Protein AF-A0A845Z5A8-F1 (afdb_monomer_lite)

pLDDT: mean 78.79, std 20.71, range [34.09, 98.0]

Radius of gyration: 26.63 Å; chains: 1; bounding box: 48×74×52 Å

Sequence (151 aa):
MLTYEIGGKTLEYGITDTFNDLFIRTTARKQSNSVVVDNLILNGKAIAENSSFACSEARCGYWDSSQYLWLTDLEESFTLTGTTTMTWTGDAKNLRDRTAPHRSELAFQLKLGDVIMEEELAEVPEPISMSMFSVGVMGLAMSGLRRQQKG

Structure (mmCIF, N/CA/C/O backbone):
data_AF-A0A845Z5A8-F1
#
_entry.id   AF-A0A845Z5A8-F1
#
loop_
_atom_site.group_PDB
_atom_site.id
_atom_site.type_symbol
_atom_site.label_atom_id
_atom_site.label_alt_id
_atom_site.label_comp_id
_atom_site.label_asym_id
_atom_site.label_entity_id
_atom_site.label_seq_id
_atom_site.pdbx_PDB_ins_code
_atom_site.Cartn_x
_atom_site.Cartn_y
_atom_site.Cartn_z
_atom_site.occupancy
_atom_site.B_iso_or_equiv
_atom_site.auth_seq_id
_atom_site.auth_comp_id
_atom_site.auth_asym_id
_atom_site.auth_atom_id
_atom_site.pdbx_PDB_model_num
ATOM 1 N N . MET A 1 1 ? -3.498 6.377 19.347 1.00 82.38 1 MET A N 1
ATOM 2 C CA . MET A 1 1 ? -2.126 6.000 18.929 1.00 82.38 1 MET A CA 1
ATOM 3 C C . MET A 1 1 ? -2.249 5.117 17.705 1.00 82.38 1 MET A C 1
ATOM 5 O O . MET A 1 1 ? -3.064 4.208 17.735 1.00 82.38 1 MET A O 1
ATOM 9 N N . LEU A 1 2 ? -1.496 5.405 16.647 1.00 84.31 2 LEU A N 1
ATOM 10 C CA . LEU A 1 2 ? -1.412 4.578 15.449 1.00 84.31 2 LEU A CA 1
ATOM 11 C C . LEU A 1 2 ? -0.161 3.714 15.529 1.00 84.31 2 LEU A C 1
ATOM 13 O O . LEU A 1 2 ? 0.938 4.244 15.698 1.00 84.31 2 LEU A O 1
ATOM 17 N N . THR A 1 3 ? -0.329 2.414 15.339 1.00 89.75 3 THR A N 1
ATOM 18 C CA . THR A 1 3 ? 0.780 1.474 15.200 1.00 89.75 3 THR A CA 1
ATOM 19 C C . THR A 1 3 ? 0.738 0.898 13.796 1.00 89.75 3 THR A C 1
ATOM 21 O O . THR A 1 3 ? -0.299 0.420 13.342 1.00 89.75 3 THR A O 1
ATOM 24 N N . TYR A 1 4 ? 1.863 0.967 13.096 1.00 86.88 4 TYR A N 1
ATOM 25 C CA . TYR A 1 4 ? 1.994 0.495 11.729 1.00 86.88 4 TYR A CA 1
ATOM 26 C C . TYR A 1 4 ? 3.183 -0.450 11.611 1.00 86.88 4 TYR A C 1
ATOM 28 O O . TYR A 1 4 ? 4.310 -0.074 11.930 1.00 86.88 4 TYR A O 1
ATOM 36 N N . GLU A 1 5 ? 2.940 -1.668 11.136 1.00 91.00 5 GLU A N 1
ATOM 37 C CA . GLU A 1 5 ? 3.979 -2.673 10.941 1.00 91.00 5 GLU A CA 1
ATOM 38 C C . GLU A 1 5 ? 4.175 -2.973 9.454 1.00 91.00 5 GLU A C 1
ATOM 40 O O . GLU A 1 5 ? 3.229 -3.296 8.736 1.00 91.00 5 GLU A O 1
ATOM 45 N N . ILE A 1 6 ? 5.422 -2.893 8.984 1.00 86.56 6 ILE A N 1
ATOM 46 C CA . ILE A 1 6 ? 5.796 -3.314 7.634 1.00 86.56 6 ILE A CA 1
ATOM 47 C C . ILE A 1 6 ? 7.159 -4.003 7.638 1.00 86.56 6 ILE A C 1
ATOM 49 O O . ILE A 1 6 ? 8.143 -3.478 8.159 1.00 86.56 6 ILE A O 1
ATOM 53 N N . GLY A 1 7 ? 7.233 -5.200 7.047 1.00 84.62 7 GLY A N 1
ATOM 54 C CA . GLY A 1 7 ? 8.489 -5.950 6.929 1.00 84.62 7 GLY A CA 1
ATOM 55 C C . GLY A 1 7 ? 9.181 -6.205 8.275 1.00 84.62 7 GLY A C 1
ATOM 56 O O . GLY A 1 7 ? 10.406 -6.106 8.353 1.00 84.62 7 GLY A O 1
ATOM 57 N N . GLY A 1 8 ? 8.402 -6.459 9.334 1.00 87.56 8 GLY A N 1
ATOM 58 C CA . GLY A 1 8 ? 8.892 -6.678 10.700 1.00 87.56 8 GLY A CA 1
ATOM 59 C C . GLY A 1 8 ? 9.399 -5.419 11.412 1.00 87.56 8 GLY A C 1
ATOM 60 O O . GLY A 1 8 ? 10.072 -5.525 12.435 1.00 87.56 8 GLY A O 1
ATOM 61 N N . LYS A 1 9 ? 9.131 -4.226 10.868 1.00 90.19 9 LYS A N 1
ATOM 62 C CA . LYS A 1 9 ? 9.418 -2.947 11.523 1.00 90.19 9 LYS A CA 1
ATOM 63 C C . LYS A 1 9 ? 8.125 -2.288 11.957 1.00 90.19 9 LYS A C 1
ATOM 65 O O . LYS A 1 9 ? 7.253 -2.050 11.125 1.00 90.19 9 LYS A O 1
ATOM 70 N N . THR A 1 10 ? 8.066 -1.926 13.228 1.00 92.62 10 THR A N 1
ATOM 71 C CA . THR A 1 10 ? 6.954 -1.178 13.809 1.00 92.62 10 THR A CA 1
ATOM 72 C C . THR A 1 10 ? 7.288 0.309 13.844 1.00 92.62 10 THR A C 1
ATOM 74 O O . THR A 1 10 ? 8.374 0.706 14.267 1.00 92.62 10 THR A O 1
ATOM 77 N N . LEU A 1 11 ? 6.350 1.127 13.385 1.00 87.44 11 LEU A N 1
ATOM 78 C CA . LEU A 1 11 ? 6.343 2.576 13.506 1.00 87.44 11 LEU A CA 1
ATOM 79 C C . LEU A 1 11 ? 5.141 2.978 14.357 1.00 87.44 11 LEU A C 1
ATOM 81 O O . LEU A 1 11 ? 4.047 2.440 14.188 1.00 87.44 11 LEU A O 1
ATOM 85 N N . GLU A 1 12 ? 5.344 3.939 15.246 1.00 90.06 12 GLU A N 1
ATOM 86 C CA . GLU A 1 12 ? 4.296 4.462 16.117 1.00 90.06 12 GLU A CA 1
ATOM 87 C C . GLU A 1 12 ? 4.113 5.954 15.863 1.00 90.06 12 GLU A C 1
ATOM 89 O O . GLU A 1 12 ? 5.082 6.696 15.683 1.00 90.06 12 GLU A O 1
ATOM 94 N N . TYR A 1 13 ? 2.859 6.392 15.837 1.00 82.56 13 TYR A N 1
ATOM 95 C CA . TYR A 1 13 ? 2.502 7.788 15.638 1.00 82.56 13 TYR A CA 1
ATOM 96 C C . TYR A 1 13 ? 1.370 8.197 16.583 1.00 82.56 13 TYR A C 1
ATOM 98 O O . TYR A 1 13 ? 0.351 7.513 16.715 1.00 82.56 13 TYR A O 1
ATOM 106 N N . GLY A 1 14 ? 1.549 9.325 17.270 1.00 83.19 14 GLY A N 1
ATOM 107 C CA . GLY A 1 14 ? 0.504 9.922 18.094 1.00 83.19 14 GLY A CA 1
ATOM 108 C C . GLY A 1 14 ? -0.537 10.588 17.204 1.00 83.19 14 GLY A C 1
ATOM 109 O O . GLY A 1 14 ? -0.216 11.544 16.511 1.00 83.19 14 GLY A O 1
ATOM 110 N N . ILE A 1 15 ? -1.771 10.086 17.227 1.00 80.88 15 ILE A N 1
ATOM 111 C CA . ILE A 1 15 ? -2.901 10.758 16.583 1.00 80.88 15 ILE A CA 1
ATOM 112 C C . ILE A 1 15 ? -3.461 11.773 17.580 1.00 80.88 15 ILE A C 1
ATOM 114 O O . ILE A 1 15 ? -3.759 11.399 18.716 1.00 80.88 15 ILE A O 1
ATOM 118 N N . THR A 1 16 ? -3.573 13.030 17.158 1.00 78.56 16 THR A N 1
ATOM 119 C CA . THR A 1 16 ? -4.156 14.126 17.948 1.00 78.56 16 THR A CA 1
ATOM 120 C C . THR A 1 16 ? -5.596 14.445 17.562 1.00 78.56 16 THR A C 1
ATOM 122 O O . THR A 1 16 ? -6.330 14.955 18.402 1.00 78.56 16 THR A O 1
ATOM 125 N N . ASP A 1 17 ? -5.992 14.110 16.333 1.00 78.44 17 ASP A N 1
ATOM 126 C CA . ASP A 1 17 ? -7.283 14.470 15.743 1.00 78.44 17 ASP A CA 1
ATOM 127 C C . ASP A 1 17 ? -8.172 13.235 15.531 1.00 78.44 17 ASP A C 1
ATOM 129 O O . ASP A 1 17 ? -7.687 12.103 15.459 1.00 78.44 17 ASP A O 1
ATOM 133 N N . THR A 1 18 ? -9.483 13.437 15.425 1.00 79.81 18 THR A N 1
ATOM 134 C CA . THR A 1 18 ? -10.425 12.377 15.048 1.00 79.81 18 THR A CA 1
ATOM 135 C C . THR A 1 18 ? -10.318 12.064 13.556 1.00 79.81 18 THR A C 1
ATOM 137 O O . THR A 1 18 ? -9.965 12.922 12.750 1.00 79.81 18 THR A O 1
ATOM 140 N N . PHE A 1 19 ? -10.613 10.824 13.182 1.00 85.38 19 PHE A N 1
ATOM 141 C CA . PHE A 1 19 ? -10.698 10.384 11.792 1.00 85.38 19 PHE A CA 1
ATOM 142 C C . PHE A 1 19 ? -11.783 9.306 11.698 1.00 85.38 19 PHE A C 1
ATOM 144 O O . PHE A 1 19 ? -11.978 8.544 12.645 1.00 85.38 19 PHE A O 1
ATOM 151 N N . ASN A 1 20 ? -12.461 9.232 10.560 1.00 89.69 20 ASN A N 1
ATOM 152 C CA . ASN A 1 20 ? -13.460 8.206 10.236 1.00 89.69 20 ASN A CA 1
ATOM 153 C C . ASN A 1 20 ? -13.108 7.467 8.930 1.00 89.69 20 ASN A C 1
ATOM 155 O O . ASN A 1 20 ? -13.698 6.431 8.628 1.00 89.69 20 ASN A O 1
ATOM 159 N N . ASP A 1 21 ? -12.105 7.961 8.196 1.00 91.50 21 ASP A N 1
ATOM 160 C CA . ASP A 1 21 ? -11.719 7.464 6.888 1.00 91.50 21 ASP A CA 1
ATOM 161 C C . ASP A 1 21 ? -10.255 7.024 6.838 1.00 91.50 21 ASP A C 1
ATOM 163 O O . ASP A 1 21 ? -9.344 7.632 7.419 1.00 91.50 21 ASP A O 1
ATOM 167 N N . LEU A 1 22 ? -10.009 5.993 6.030 1.00 91.69 22 LEU A N 1
ATOM 168 C CA . LEU A 1 22 ? -8.676 5.561 5.631 1.00 91.69 22 LEU A CA 1
ATOM 169 C C . LEU A 1 22 ? -8.588 5.445 4.112 1.00 91.69 22 LEU A C 1
ATOM 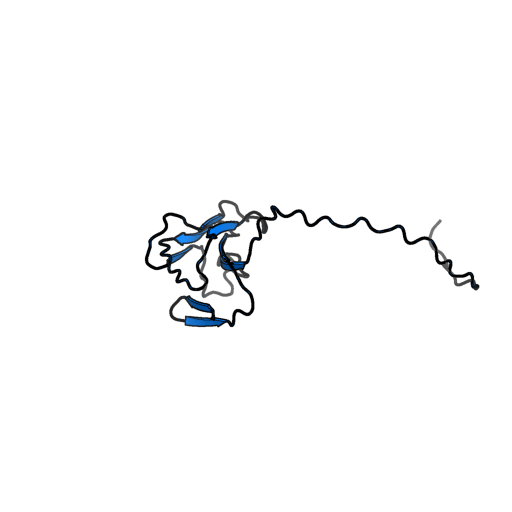171 O O . LEU A 1 22 ? -9.337 4.711 3.470 1.00 91.69 22 LEU A O 1
ATOM 175 N N . PHE A 1 23 ? -7.574 6.088 3.545 1.00 94.44 23 PHE A N 1
ATOM 176 C CA . PHE A 1 23 ? -7.209 5.936 2.146 1.00 94.44 23 PHE A CA 1
ATOM 177 C C . PHE A 1 23 ? -5.958 5.075 2.000 1.00 94.44 23 PHE A C 1
ATOM 179 O O . PHE A 1 23 ? -4.897 5.393 2.545 1.00 94.44 23 PHE A O 1
ATOM 186 N N . ILE A 1 24 ? -6.052 4.038 1.172 1.00 95.38 24 ILE A N 1
ATOM 187 C CA . ILE A 1 24 ? -4.913 3.257 0.691 1.00 95.38 24 ILE A CA 1
ATOM 188 C C . ILE A 1 24 ? -4.598 3.707 -0.730 1.00 95.38 24 ILE A C 1
ATOM 190 O O . ILE A 1 24 ? -5.259 3.327 -1.702 1.00 95.38 24 ILE A O 1
ATOM 194 N N . ARG A 1 25 ? -3.558 4.526 -0.859 1.00 95.38 25 ARG A N 1
ATOM 195 C CA . ARG A 1 25 ? -3.066 4.991 -2.153 1.00 95.38 25 ARG A CA 1
ATOM 196 C C . ARG A 1 25 ? -1.993 4.051 -2.667 1.00 95.38 25 ARG A C 1
ATOM 198 O O . ARG A 1 25 ? -1.019 3.808 -1.964 1.00 95.38 25 ARG A O 1
ATOM 205 N N . THR A 1 26 ? -2.099 3.624 -3.914 1.00 96.69 26 THR A N 1
ATOM 206 C CA . THR A 1 26 ? -1.042 2.912 -4.639 1.00 96.69 26 THR A CA 1
ATOM 207 C C . THR A 1 26 ? -0.533 3.750 -5.805 1.00 96.69 26 THR A C 1
ATOM 209 O O . THR A 1 26 ? -1.251 4.578 -6.364 1.00 96.69 26 THR A O 1
ATOM 212 N N . THR A 1 27 ? 0.753 3.635 -6.130 1.00 95.69 27 THR A N 1
ATOM 213 C CA . THR A 1 27 ? 1.409 4.455 -7.157 1.00 95.69 27 THR A CA 1
ATOM 214 C C . THR A 1 27 ? 2.515 3.685 -7.855 1.00 95.69 27 THR A C 1
ATOM 216 O O . THR A 1 27 ? 3.415 3.170 -7.193 1.00 95.69 27 THR A O 1
ATOM 219 N N . ALA A 1 28 ? 2.499 3.705 -9.188 1.00 95.75 28 ALA A N 1
ATOM 220 C CA . ALA A 1 28 ? 3.589 3.224 -10.033 1.00 95.75 28 ALA A CA 1
ATOM 221 C C . ALA A 1 28 ? 3.803 4.187 -11.213 1.00 95.75 28 ALA A C 1
ATOM 223 O O . ALA A 1 28 ? 2.861 4.514 -11.924 1.00 95.75 28 ALA A O 1
ATOM 224 N N . ARG A 1 29 ? 5.036 4.665 -11.423 1.00 92.38 29 ARG A N 1
ATOM 225 C CA . ARG A 1 29 ? 5.341 5.784 -12.348 1.00 92.38 29 ARG A CA 1
ATOM 226 C C . ARG A 1 29 ? 6.235 5.436 -13.528 1.00 92.38 29 ARG A C 1
ATOM 228 O O . ARG A 1 29 ? 6.462 6.284 -14.391 1.00 92.38 29 ARG A O 1
ATOM 235 N N . LYS A 1 30 ? 6.761 4.218 -13.559 1.00 90.88 30 LYS A N 1
ATOM 236 C CA . LYS A 1 30 ? 7.645 3.733 -14.620 1.00 90.88 30 LYS A CA 1
ATOM 237 C C . LYS A 1 30 ? 7.074 2.477 -15.230 1.00 90.88 30 LYS A C 1
ATOM 239 O O . LYS A 1 30 ? 6.456 1.692 -14.517 1.00 90.88 30 LYS A O 1
ATOM 244 N N . GLN A 1 31 ? 7.338 2.294 -16.516 1.00 90.00 31 GLN A N 1
ATOM 245 C CA . GLN A 1 31 ? 6.918 1.109 -17.245 1.00 90.00 31 GLN A CA 1
ATOM 246 C C . GLN A 1 31 ? 7.256 -0.171 -16.483 1.00 90.00 31 GLN A C 1
ATOM 248 O O . GLN A 1 31 ? 8.349 -0.290 -15.926 1.00 90.00 31 GLN A O 1
ATOM 253 N N . SER A 1 32 ? 6.320 -1.117 -16.477 1.00 89.75 32 SER A N 1
ATOM 254 C CA . SER A 1 32 ? 6.471 -2.428 -15.831 1.00 89.75 32 SER A CA 1
ATOM 255 C C . SER A 1 32 ? 6.587 -2.384 -14.305 1.00 89.75 32 SER A C 1
ATOM 257 O O . SER A 1 32 ? 6.756 -3.433 -13.684 1.00 89.75 32 SER A O 1
ATOM 259 N N . ASN A 1 33 ? 6.455 -1.209 -13.684 1.00 94.00 33 ASN A N 1
ATOM 260 C CA . ASN A 1 33 ? 6.218 -1.135 -12.254 1.00 94.00 33 ASN A CA 1
ATOM 261 C C . ASN A 1 33 ? 4.738 -1.381 -11.974 1.00 94.00 33 ASN A C 1
ATOM 263 O O . ASN A 1 33 ? 3.861 -0.788 -12.613 1.00 94.00 33 ASN A O 1
ATOM 267 N N . SER A 1 34 ? 4.468 -2.185 -10.956 1.00 96.12 34 SER A N 1
ATOM 268 C CA . SER A 1 34 ? 3.129 -2.360 -10.414 1.00 96.12 34 SER A CA 1
ATOM 269 C C . SER A 1 34 ? 3.168 -2.494 -8.903 1.00 96.12 34 SER A C 1
ATOM 271 O O . SER A 1 34 ? 4.135 -2.978 -8.313 1.00 96.12 34 SER A O 1
ATOM 273 N N . VAL A 1 35 ? 2.099 -2.040 -8.269 1.00 97.56 35 VAL A N 1
ATOM 274 C CA . VAL A 1 35 ? 1.857 -2.232 -6.845 1.00 97.56 35 VAL A CA 1
ATOM 275 C C . VAL A 1 35 ? 0.419 -2.677 -6.660 1.00 97.56 35 VAL A C 1
ATOM 277 O O . VAL A 1 35 ? -0.490 -2.149 -7.300 1.00 97.56 35 VAL A O 1
ATOM 280 N N . VAL A 1 36 ? 0.230 -3.650 -5.782 1.00 98.00 36 VAL A N 1
ATOM 281 C CA . VAL A 1 36 ? -1.071 -4.146 -5.350 1.00 98.00 36 VAL A CA 1
ATOM 282 C C . VAL A 1 36 ? -1.052 -4.199 -3.832 1.00 98.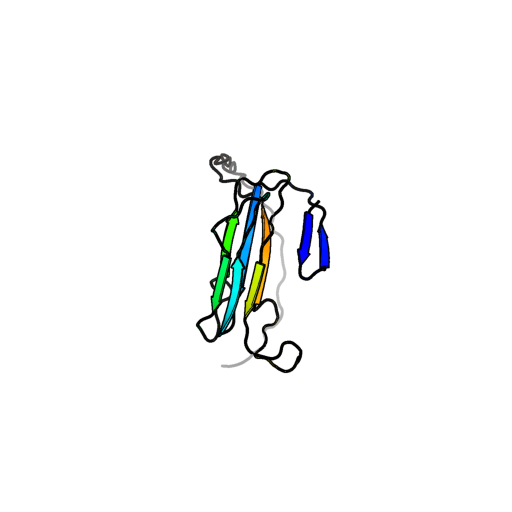00 36 VAL A C 1
ATOM 284 O O . VAL A 1 36 ? -0.101 -4.714 -3.244 1.00 98.00 36 VAL A O 1
ATOM 287 N N . VAL A 1 37 ? -2.086 -3.649 -3.211 1.00 97.81 37 VAL A N 1
ATOM 288 C CA . VAL A 1 37 ? -2.402 -3.836 -1.798 1.00 97.81 37 VAL A CA 1
ATOM 289 C C . VAL A 1 37 ? -3.720 -4.595 -1.737 1.00 97.81 37 VAL A C 1
ATOM 291 O O . VAL A 1 37 ? -4.757 -4.053 -2.120 1.00 97.81 37 VAL A O 1
ATOM 294 N N . ASP A 1 38 ? -3.662 -5.848 -1.302 1.00 97.81 38 ASP A N 1
ATOM 295 C CA . ASP A 1 38 ? -4.770 -6.802 -1.319 1.00 97.81 38 ASP A CA 1
ATOM 296 C C . ASP A 1 38 ? -4.814 -7.656 -0.042 1.00 97.81 38 ASP A C 1
ATOM 298 O O . ASP A 1 38 ? -4.096 -7.397 0.930 1.00 97.81 38 ASP A O 1
ATOM 302 N N . ASN A 1 39 ? -5.694 -8.667 -0.041 1.00 96.88 39 ASN A N 1
ATOM 303 C CA . ASN A 1 39 ? -5.920 -9.566 1.095 1.00 96.88 39 ASN A CA 1
ATOM 304 C C . ASN A 1 39 ? -6.206 -8.788 2.385 1.00 96.88 39 ASN A C 1
ATOM 306 O O . ASN A 1 39 ? -5.688 -9.109 3.455 1.00 96.88 39 ASN A O 1
ATOM 310 N N . LEU A 1 40 ? -6.985 -7.716 2.244 1.00 97.38 40 LEU A N 1
ATOM 311 C CA . LEU A 1 40 ? -7.261 -6.776 3.311 1.00 97.38 40 LEU A CA 1
ATOM 312 C C . LEU A 1 40 ? -8.227 -7.401 4.324 1.00 97.38 40 LEU A C 1
ATOM 314 O O . LEU A 1 40 ? -9.261 -7.966 3.962 1.00 97.38 40 LEU A O 1
ATOM 318 N N . ILE A 1 41 ? -7.893 -7.285 5.605 1.00 97.56 41 ILE A N 1
ATOM 319 C CA . ILE A 1 41 ? -8.709 -7.754 6.724 1.00 97.56 41 ILE A CA 1
ATOM 320 C C . ILE A 1 41 ? -8.876 -6.588 7.694 1.00 97.56 41 ILE A C 1
ATOM 322 O O . ILE A 1 41 ? -7.913 -6.186 8.350 1.00 97.56 41 ILE A O 1
ATOM 326 N N . LEU A 1 42 ? -10.100 -6.069 7.781 1.00 96.25 42 LEU A N 1
ATOM 327 C CA . LEU A 1 42 ? -10.502 -4.992 8.680 1.00 96.25 42 LEU A CA 1
ATOM 328 C C . LEU A 1 42 ? -11.239 -5.588 9.882 1.00 96.25 42 LEU A C 1
ATOM 330 O O . LEU A 1 42 ? -12.252 -6.263 9.718 1.00 96.25 42 LEU A O 1
ATOM 334 N N . ASN A 1 43 ? -10.720 -5.375 11.091 1.00 95.31 43 ASN A N 1
ATOM 335 C CA . ASN A 1 43 ? -11.282 -5.896 12.345 1.00 95.31 43 ASN A CA 1
ATOM 336 C C . ASN A 1 43 ? -11.568 -7.412 12.294 1.00 95.31 43 ASN A C 1
ATOM 338 O O . ASN A 1 43 ? -12.583 -7.898 12.785 1.00 95.31 43 ASN A O 1
ATOM 342 N N . GLY A 1 44 ? -10.677 -8.177 11.653 1.00 96.12 44 GLY A N 1
ATOM 343 C CA . GLY A 1 44 ? -10.823 -9.629 11.482 1.00 96.12 44 GLY A CA 1
ATOM 344 C C . GLY A 1 44 ? -11.757 -10.060 10.342 1.00 96.12 44 GLY A C 1
ATOM 345 O O . GLY A 1 44 ? -11.844 -11.253 10.053 1.00 96.12 44 GLY A O 1
ATOM 346 N N . LYS A 1 45 ? -12.417 -9.122 9.654 1.00 96.56 45 LYS A N 1
ATOM 347 C CA . LYS A 1 45 ? -13.277 -9.389 8.499 1.00 96.56 45 LYS A CA 1
ATOM 348 C C . LYS A 1 45 ? -12.538 -9.092 7.197 1.00 96.56 45 LYS A C 1
ATOM 350 O O . LYS A 1 45 ? -12.056 -7.983 6.987 1.00 96.56 45 LYS A O 1
ATOM 355 N N . ALA A 1 46 ? -12.470 -10.082 6.311 1.00 97.12 46 ALA A N 1
ATOM 356 C CA . ALA A 1 46 ? -11.924 -9.883 4.974 1.00 97.12 46 ALA A CA 1
ATOM 357 C C . ALA A 1 46 ? -12.791 -8.893 4.177 1.00 97.12 46 ALA A C 1
ATOM 359 O O . ALA A 1 46 ? -14.021 -9.003 4.183 1.00 97.12 46 ALA A O 1
ATOM 360 N N . ILE A 1 47 ? -12.140 -7.963 3.482 1.00 95.81 47 ILE A N 1
ATOM 361 C CA . ILE A 1 47 ? -12.765 -7.066 2.506 1.00 95.81 47 ILE A CA 1
ATOM 362 C C . ILE A 1 47 ? -12.279 -7.457 1.103 1.00 95.81 47 ILE A C 1
ATOM 364 O O . ILE A 1 47 ? -11.152 -7.929 0.938 1.00 95.81 47 ILE A O 1
ATOM 368 N N . ALA A 1 48 ? -13.155 -7.361 0.103 1.00 94.88 48 ALA A N 1
ATOM 369 C CA . ALA A 1 48 ? -12.877 -7.854 -1.252 1.00 94.88 48 ALA A CA 1
ATOM 370 C C . ALA A 1 48 ? -12.087 -6.838 -2.092 1.00 94.88 48 ALA A C 1
ATOM 372 O O . ALA A 1 48 ? -11.477 -7.171 -3.110 1.00 94.88 48 ALA A O 1
ATOM 373 N N . GLU A 1 49 ? -12.131 -5.585 -1.666 1.00 95.94 49 GLU A N 1
ATOM 374 C CA . GLU A 1 49 ? -11.532 -4.445 -2.312 1.00 95.94 49 GLU A CA 1
ATOM 375 C C . GLU A 1 49 ? -10.005 -4.490 -2.210 1.00 95.94 49 GLU A C 1
ATOM 377 O O . GLU A 1 49 ? -9.409 -5.017 -1.270 1.00 95.94 49 GLU A O 1
ATOM 382 N N . ASN A 1 50 ? -9.354 -3.897 -3.203 1.00 96.62 50 ASN A N 1
ATOM 383 C CA . ASN A 1 50 ? -7.913 -3.718 -3.241 1.00 96.62 50 ASN A CA 1
ATOM 384 C C . ASN A 1 50 ? -7.586 -2.335 -3.809 1.00 96.62 50 ASN A C 1
ATOM 386 O O . ASN A 1 50 ? -8.417 -1.687 -4.450 1.00 96.62 50 ASN A O 1
ATOM 390 N N . SER A 1 51 ? -6.356 -1.889 -3.580 1.00 97.50 51 SER A N 1
ATOM 391 C CA . SER A 1 51 ? -5.784 -0.738 -4.274 1.00 97.50 51 SER A CA 1
ATOM 392 C C . SER A 1 51 ? -4.655 -1.256 -5.144 1.00 97.50 51 SER A C 1
ATOM 394 O O . SER A 1 51 ? -3.744 -1.915 -4.643 1.00 97.50 51 SER A O 1
ATOM 396 N N . SER A 1 52 ? -4.699 -0.991 -6.444 1.00 97.12 52 SER A N 1
ATOM 397 C CA . SER A 1 52 ? -3.628 -1.395 -7.344 1.00 97.12 52 SER A CA 1
ATOM 398 C C . SER A 1 52 ? -3.339 -0.324 -8.378 1.00 97.12 52 SER A C 1
ATOM 400 O O . SER A 1 52 ? -4.212 0.422 -8.795 1.00 97.12 52 SER A O 1
ATOM 402 N N . PHE A 1 53 ? -2.087 -0.224 -8.799 1.00 96.88 53 PHE A N 1
ATOM 403 C CA . PHE A 1 53 ? -1.744 0.606 -9.940 1.00 96.88 53 PHE A CA 1
ATOM 404 C C . PHE A 1 53 ? -0.574 -0.016 -10.688 1.00 96.88 53 PHE A C 1
ATOM 406 O O . PHE A 1 53 ? 0.403 -0.459 -10.079 1.00 96.88 53 PHE A O 1
ATOM 413 N N . ALA A 1 54 ? -0.660 -0.023 -12.013 1.00 95.44 54 ALA A N 1
ATOM 414 C CA . ALA A 1 54 ? 0.399 -0.483 -12.894 1.00 95.44 54 ALA A CA 1
ATOM 415 C C . ALA A 1 54 ? 0.628 0.558 -13.984 1.00 95.44 54 ALA A C 1
ATOM 417 O O . ALA A 1 54 ? -0.319 1.061 -14.584 1.00 95.44 54 ALA A O 1
ATOM 418 N N . CYS A 1 55 ? 1.892 0.873 -14.249 1.00 92.94 55 CYS A N 1
ATOM 419 C CA . CYS A 1 55 ? 2.233 1.796 -15.317 1.00 92.94 55 CYS A CA 1
ATOM 420 C C . CYS A 1 55 ? 2.546 1.022 -16.602 1.00 92.94 55 CYS A C 1
ATOM 422 O O . CYS A 1 55 ? 3.556 0.319 -16.693 1.00 92.94 55 CYS A O 1
ATOM 424 N N . SER A 1 56 ? 1.665 1.148 -17.594 1.00 87.94 56 SER A N 1
ATOM 425 C CA . SER A 1 56 ? 1.799 0.506 -18.909 1.00 87.94 56 SER A CA 1
ATOM 426 C C . SER A 1 56 ? 2.666 1.302 -19.887 1.00 87.94 56 SER A C 1
ATOM 428 O O . SER A 1 56 ? 3.198 0.740 -20.844 1.00 87.94 56 SER A O 1
ATOM 430 N N . GLU A 1 57 ? 2.822 2.604 -19.657 1.00 87.50 57 GLU A N 1
ATOM 431 C CA . GLU A 1 57 ? 3.580 3.509 -20.521 1.00 87.50 57 GLU A CA 1
ATOM 432 C C . GLU A 1 57 ? 5.035 3.657 -20.070 1.00 87.50 57 GLU A C 1
ATOM 434 O O . GLU A 1 57 ? 5.393 3.322 -18.942 1.00 87.50 57 GLU A O 1
ATOM 439 N N . ALA A 1 58 ? 5.883 4.227 -20.936 1.00 84.56 58 ALA A N 1
ATOM 440 C CA . ALA A 1 58 ? 7.275 4.542 -20.599 1.00 84.56 58 ALA A CA 1
ATOM 441 C C . ALA A 1 58 ? 7.383 5.364 -19.297 1.00 84.56 58 ALA A C 1
ATOM 443 O O . ALA A 1 58 ? 8.304 5.169 -18.498 1.00 84.56 58 ALA A O 1
ATOM 444 N N . ARG A 1 59 ? 6.421 6.269 -19.074 1.00 84.94 59 ARG A N 1
ATOM 445 C CA . ARG A 1 59 ? 6.293 7.071 -17.860 1.00 84.94 59 ARG A CA 1
ATOM 446 C C . ARG A 1 59 ? 4.835 7.450 -17.633 1.00 84.94 59 ARG A C 1
ATOM 448 O O . ARG A 1 59 ? 4.246 8.089 -18.491 1.00 84.94 59 ARG A O 1
ATOM 455 N N . CYS A 1 60 ? 4.314 7.149 -16.451 1.00 89.12 60 CYS A N 1
ATOM 456 C CA . CYS A 1 60 ? 2.978 7.580 -16.047 1.00 89.12 60 CYS A CA 1
ATOM 457 C C . CYS A 1 60 ? 3.070 8.903 -15.272 1.00 89.12 60 CYS A C 1
ATOM 459 O O . CYS A 1 60 ? 4.019 9.122 -14.504 1.00 89.12 60 CYS A O 1
ATOM 461 N N . GLY A 1 61 ? 2.128 9.817 -15.513 1.00 84.88 61 GLY A N 1
ATOM 462 C CA . GLY A 1 61 ? 2.151 11.168 -14.951 1.00 84.88 61 GLY A CA 1
ATOM 463 C C . GLY A 1 61 ? 1.953 11.174 -13.435 1.00 84.88 61 GLY A C 1
ATOM 464 O O . GLY A 1 61 ? 1.487 10.216 -12.839 1.00 84.88 61 GLY A O 1
ATOM 465 N N . TYR A 1 62 ? 2.362 12.238 -12.740 1.00 80.31 62 TYR A N 1
ATOM 466 C CA . TYR A 1 62 ? 2.338 12.252 -11.267 1.00 80.31 62 TYR A CA 1
ATOM 467 C C . TYR A 1 62 ? 0.916 12.149 -10.683 1.00 80.31 62 TYR A C 1
ATOM 469 O O . TYR A 1 62 ? 0.748 11.548 -9.618 1.00 80.31 62 TYR A O 1
ATOM 477 N N . TRP A 1 63 ? -0.057 12.756 -11.367 1.00 81.31 63 TRP A N 1
ATOM 478 C CA . TRP A 1 63 ? -1.424 12.986 -10.888 1.00 81.31 63 TRP A CA 1
ATOM 479 C C . TRP A 1 63 ? -2.389 11.847 -11.223 1.00 81.31 63 TRP A C 1
ATOM 481 O O . TRP A 1 63 ? -3.316 11.592 -10.467 1.00 81.31 63 TRP A O 1
ATOM 491 N N . ASP A 1 64 ? -2.132 11.149 -12.321 1.00 84.44 64 ASP A N 1
ATOM 492 C CA . ASP A 1 64 ? -2.930 10.069 -12.900 1.00 84.44 64 ASP A CA 1
ATOM 493 C C . ASP A 1 64 ? -2.317 8.678 -12.657 1.00 84.44 64 ASP A C 1
ATOM 495 O O . ASP A 1 64 ? -2.974 7.665 -12.864 1.00 84.44 64 ASP A O 1
ATOM 499 N N . SER A 1 65 ? -1.078 8.604 -12.152 1.00 88.69 65 SER A N 1
ATOM 500 C CA . SER A 1 65 ? -0.392 7.335 -11.854 1.00 88.69 65 SER A CA 1
ATOM 501 C C . SER A 1 65 ? -0.753 6.711 -10.504 1.00 88.69 65 SER A C 1
ATOM 503 O O . SER A 1 65 ? 0.123 6.238 -9.765 1.00 88.69 65 SER A O 1
ATOM 505 N N . SER A 1 66 ? -2.006 6.815 -10.065 1.00 93.06 66 SER A N 1
ATOM 506 C CA . SER A 1 66 ? -2.391 6.366 -8.726 1.00 93.06 66 SER A CA 1
ATOM 507 C C . SER A 1 66 ? -3.829 5.915 -8.624 1.00 93.06 66 SER A C 1
ATOM 509 O O . SER A 1 66 ? -4.718 6.525 -9.205 1.00 93.06 66 SER A O 1
ATOM 511 N N . GLN A 1 67 ? -4.044 4.913 -7.780 1.00 94.56 67 GLN A N 1
ATOM 512 C CA . GLN A 1 67 ? -5.366 4.491 -7.349 1.00 94.56 67 GLN A CA 1
ATOM 513 C C . GLN A 1 67 ? -5.506 4.697 -5.843 1.00 94.56 67 GLN A C 1
ATOM 515 O O . GLN A 1 67 ? -4.528 4.616 -5.094 1.00 94.56 67 GLN A O 1
ATOM 520 N N . TYR A 1 68 ? -6.730 4.978 -5.414 1.00 94.38 68 TYR A N 1
ATOM 521 C CA . TYR A 1 68 ? -7.110 5.078 -4.016 1.00 94.38 68 TYR A CA 1
ATOM 522 C C . TYR A 1 68 ? -8.194 4.045 -3.737 1.00 94.38 68 TYR A C 1
ATOM 524 O O . TYR A 1 68 ? -9.178 3.972 -4.469 1.00 94.38 68 TYR A O 1
ATOM 532 N N . LEU A 1 69 ? -8.006 3.268 -2.677 1.00 96.56 69 LEU A N 1
ATOM 533 C CA . LEU A 1 69 ? -9.098 2.594 -1.994 1.00 96.56 69 LEU A CA 1
ATOM 534 C C . LEU A 1 69 ? -9.469 3.454 -0.792 1.00 96.56 69 LEU A C 1
ATOM 536 O O . LEU A 1 69 ? -8.588 3.814 -0.013 1.00 96.56 69 LEU A O 1
ATOM 540 N N . TRP A 1 70 ? -10.744 3.792 -0.678 1.00 95.38 70 TRP A N 1
ATOM 541 C CA . TRP A 1 70 ? -11.296 4.555 0.431 1.00 95.38 70 TRP A CA 1
ATOM 542 C C . TRP A 1 70 ? -12.126 3.614 1.300 1.00 95.38 70 TRP A C 1
ATOM 544 O O . TRP A 1 70 ? -13.033 2.954 0.799 1.00 95.38 70 TRP A O 1
ATOM 554 N N . LEU A 1 71 ? -11.764 3.519 2.576 1.00 93.25 71 LEU A N 1
ATOM 555 C CA . LEU A 1 71 ? -12.528 2.832 3.607 1.00 93.25 71 LEU A CA 1
ATOM 556 C C . LEU A 1 71 ? -13.174 3.902 4.487 1.00 93.25 71 LEU A C 1
ATOM 558 O O . LEU A 1 71 ? -12.444 4.708 5.066 1.00 93.25 71 LEU A O 1
ATOM 562 N N . THR A 1 72 ? -14.503 3.904 4.537 1.00 92.69 72 THR A N 1
ATOM 563 C CA . THR A 1 72 ? -15.320 4.847 5.312 1.00 92.69 72 THR A CA 1
ATOM 564 C C . THR A 1 72 ? -15.825 4.221 6.602 1.00 92.69 72 THR A C 1
ATOM 566 O O . THR A 1 72 ? -15.731 3.003 6.786 1.00 92.69 72 THR A O 1
ATOM 569 N N . ASP A 1 73 ? -16.405 5.061 7.462 1.00 88.69 73 ASP A N 1
ATOM 570 C CA . ASP A 1 73 ? -17.141 4.655 8.663 1.00 88.69 73 ASP A CA 1
ATOM 571 C C . ASP A 1 73 ? -16.311 3.756 9.592 1.00 88.69 73 ASP A C 1
ATOM 573 O O . ASP A 1 73 ? -16.800 2.778 10.166 1.0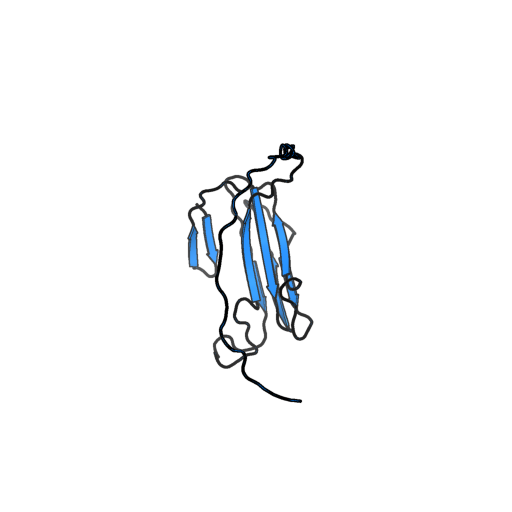0 88.69 73 ASP A O 1
ATOM 577 N N . LEU A 1 74 ? -15.017 4.065 9.713 1.00 89.44 74 LEU A N 1
ATOM 578 C CA . LEU A 1 74 ? -14.122 3.342 10.601 1.00 89.44 74 LEU A CA 1
ATOM 579 C C . LEU A 1 74 ? -14.477 3.628 12.057 1.00 89.44 74 LEU A C 1
ATOM 581 O O . LEU A 1 74 ? -14.678 4.769 12.467 1.00 89.44 74 LEU A O 1
ATOM 585 N N . GLU A 1 75 ? -14.495 2.566 12.855 1.00 85.94 75 GLU A N 1
ATOM 586 C CA . GLU A 1 75 ? -14.578 2.679 14.306 1.00 85.94 75 GLU A CA 1
ATOM 587 C C . GLU A 1 75 ? -13.361 3.450 14.853 1.00 85.94 75 GLU A C 1
ATOM 589 O O . GLU A 1 75 ? -12.255 3.344 14.313 1.00 85.94 75 GLU A O 1
ATOM 594 N N . GLU A 1 76 ? -13.537 4.162 15.976 1.00 77.38 76 GLU A N 1
ATOM 595 C CA . GLU A 1 76 ? -12.460 4.918 16.651 1.00 77.38 76 GLU A CA 1
ATOM 596 C C . GLU A 1 76 ? -11.198 4.070 16.903 1.00 77.38 76 GLU A C 1
ATOM 598 O O . GLU A 1 76 ? -10.072 4.574 16.910 1.00 77.38 76 GLU A O 1
ATOM 603 N N . SER A 1 77 ? -11.387 2.762 17.098 1.00 86.44 77 SER A N 1
ATOM 604 C CA . SER A 1 77 ? -10.324 1.768 17.146 1.00 86.44 77 SER A CA 1
ATOM 605 C C . SER A 1 77 ? -10.549 0.707 16.079 1.00 86.44 77 SER A C 1
ATOM 607 O O . SER A 1 77 ? -11.549 -0.005 16.114 1.00 86.44 77 SER A O 1
ATOM 609 N N . PHE A 1 78 ? -9.583 0.532 15.183 1.00 92.00 78 PHE A N 1
ATOM 610 C CA . PHE A 1 78 ? -9.641 -0.508 14.165 1.00 92.00 78 PHE A CA 1
ATOM 611 C C . PHE A 1 78 ? -8.268 -1.151 13.953 1.00 92.00 78 PHE A C 1
ATOM 613 O O . PHE A 1 78 ? -7.225 -0.598 14.303 1.00 92.00 78 PHE A O 1
ATOM 620 N N . THR A 1 79 ? -8.264 -2.346 13.372 1.00 94.44 79 THR A N 1
ATOM 621 C CA . THR A 1 79 ? -7.066 -3.041 12.900 1.00 94.44 79 THR A CA 1
ATOM 622 C C . THR A 1 79 ? -7.255 -3.397 11.437 1.00 94.44 79 THR A C 1
ATOM 624 O O . THR A 1 79 ? -8.174 -4.139 11.094 1.00 94.44 79 THR A O 1
ATOM 627 N N . LEU A 1 80 ? -6.365 -2.898 10.582 1.00 95.00 80 LEU A N 1
ATOM 628 C CA . LEU A 1 80 ? -6.290 -3.285 9.179 1.00 95.00 80 LEU A CA 1
ATOM 629 C C . LEU A 1 80 ? -4.993 -4.054 8.936 1.00 95.00 80 LEU A C 1
ATOM 631 O O . LEU A 1 80 ? -3.902 -3.549 9.198 1.00 95.00 80 LEU A O 1
ATOM 635 N N . THR A 1 81 ? -5.115 -5.258 8.389 1.00 96.12 81 THR A N 1
ATOM 636 C CA . THR A 1 81 ? -3.978 -6.042 7.890 1.00 96.12 81 THR A CA 1
ATOM 637 C C . THR A 1 81 ? -4.155 -6.329 6.408 1.00 96.12 81 THR A C 1
ATOM 639 O O . THR A 1 81 ? -5.262 -6.234 5.885 1.00 96.12 81 THR A O 1
ATOM 642 N N . GLY A 1 82 ? -3.063 -6.644 5.720 1.00 95.38 82 GLY A N 1
ATOM 643 C CA . GLY A 1 82 ? -3.094 -6.936 4.295 1.00 95.38 82 GLY A CA 1
ATOM 644 C C . GLY A 1 82 ? -1.717 -7.248 3.741 1.00 95.38 82 GLY A C 1
ATOM 645 O O . GLY A 1 82 ? -0.714 -7.203 4.456 1.00 95.38 82 GLY A O 1
ATOM 646 N N . THR A 1 83 ? -1.670 -7.550 2.451 1.00 95.75 83 THR A N 1
ATOM 647 C CA . THR A 1 83 ? -0.430 -7.841 1.733 1.00 95.75 83 THR A CA 1
ATOM 648 C C . THR A 1 83 ? -0.156 -6.741 0.724 1.00 95.75 83 THR A C 1
ATOM 650 O O . THR A 1 83 ? -1.048 -6.285 0.018 1.00 95.75 83 THR A O 1
ATOM 653 N N . THR A 1 84 ? 1.097 -6.293 0.656 1.00 95.38 84 THR A N 1
ATOM 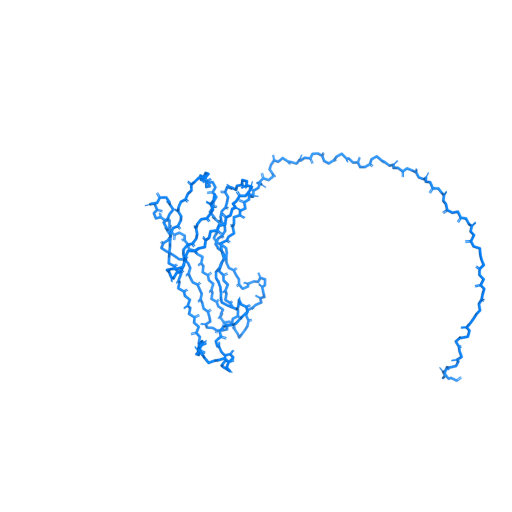654 C CA . THR A 1 84 ? 1.555 -5.420 -0.426 1.00 95.38 84 THR A CA 1
ATOM 655 C C . THR A 1 84 ? 2.505 -6.190 -1.322 1.00 95.38 84 THR A C 1
ATOM 657 O O . THR A 1 84 ? 3.559 -6.638 -0.872 1.00 95.38 84 THR A O 1
ATOM 660 N N . THR A 1 85 ? 2.170 -6.270 -2.605 1.00 96.38 85 THR A N 1
ATOM 661 C CA . THR A 1 85 ? 3.048 -6.800 -3.646 1.00 96.38 85 THR A CA 1
ATOM 662 C C . THR A 1 85 ? 3.527 -5.653 -4.522 1.00 96.38 85 THR A C 1
ATOM 664 O O . THR A 1 85 ? 2.726 -4.954 -5.136 1.00 96.38 85 THR A O 1
ATOM 667 N N . MET A 1 86 ? 4.843 -5.456 -4.590 1.00 95.38 86 MET A N 1
ATOM 668 C CA . MET A 1 86 ? 5.483 -4.485 -5.477 1.00 95.38 86 MET A CA 1
ATOM 669 C C . MET A 1 86 ? 6.329 -5.219 -6.510 1.00 95.38 86 MET A C 1
ATOM 671 O O . MET A 1 86 ? 7.156 -6.052 -6.150 1.00 95.38 86 MET A O 1
ATOM 675 N N . THR A 1 87 ? 6.150 -4.877 -7.781 1.00 95.19 87 THR A N 1
ATOM 676 C CA . THR A 1 87 ? 6.920 -5.421 -8.903 1.00 95.19 87 THR A CA 1
ATOM 677 C C . THR A 1 87 ? 7.609 -4.286 -9.640 1.00 95.19 87 THR A C 1
ATOM 679 O O . THR A 1 87 ? 7.014 -3.235 -9.876 1.00 95.19 87 THR A O 1
ATOM 682 N N . TRP A 1 88 ? 8.871 -4.495 -10.000 1.00 94.25 88 TRP A N 1
ATOM 683 C CA . TRP A 1 88 ? 9.649 -3.588 -10.832 1.00 94.25 88 TRP A CA 1
ATOM 684 C C . TRP A 1 88 ? 10.737 -4.358 -11.576 1.00 94.25 88 TRP A C 1
ATOM 686 O O . TRP A 1 88 ? 11.091 -5.483 -11.218 1.00 94.25 88 TRP A O 1
ATOM 696 N N . THR A 1 89 ? 11.302 -3.720 -12.595 1.00 90.06 89 THR A N 1
ATOM 697 C CA . THR A 1 89 ? 12.518 -4.184 -13.270 1.00 90.06 89 THR A CA 1
ATOM 698 C C . THR A 1 89 ? 13.745 -3.465 -12.721 1.00 90.06 89 THR A C 1
ATOM 700 O O . THR A 1 89 ? 13.657 -2.285 -12.382 1.00 90.06 89 THR A O 1
ATOM 703 N N . GLY A 1 90 ? 14.892 -4.141 -12.694 1.00 87.00 90 GLY A N 1
ATOM 704 C CA . GLY A 1 90 ? 16.156 -3.565 -12.230 1.00 87.00 90 GLY A CA 1
ATOM 705 C C . GLY A 1 90 ? 16.593 -4.051 -10.855 1.00 87.00 90 GLY A C 1
ATOM 706 O O . GLY A 1 90 ? 15.803 -4.577 -10.069 1.00 87.00 90 GLY A O 1
ATOM 707 N N . ASP A 1 91 ? 17.872 -3.864 -10.561 1.00 84.56 91 ASP A N 1
ATOM 708 C CA . ASP A 1 91 ? 18.479 -4.242 -9.292 1.00 84.56 91 ASP A CA 1
ATOM 709 C C . ASP A 1 91 ? 18.399 -3.093 -8.282 1.00 84.56 91 ASP A C 1
ATOM 711 O O . ASP A 1 91 ? 19.154 -2.123 -8.343 1.00 84.56 91 ASP A O 1
ATOM 715 N N . ALA A 1 92 ? 17.516 -3.239 -7.292 1.00 79.50 92 ALA A N 1
ATOM 716 C CA . ALA A 1 92 ? 17.351 -2.266 -6.214 1.00 79.50 92 ALA A CA 1
ATOM 717 C C . ALA A 1 92 ? 18.606 -2.093 -5.330 1.00 79.50 92 ALA A C 1
ATOM 719 O O . ALA A 1 92 ? 18.709 -1.101 -4.607 1.00 79.50 92 ALA A O 1
ATOM 720 N N . LYS A 1 93 ? 19.568 -3.027 -5.364 1.00 84.56 93 LYS A N 1
ATOM 721 C CA . LYS A 1 93 ? 20.840 -2.919 -4.627 1.00 84.56 93 LYS A CA 1
ATOM 722 C C . LYS A 1 93 ? 21.900 -2.143 -5.406 1.00 84.56 93 LYS A C 1
ATOM 724 O O . LYS A 1 93 ? 22.863 -1.656 -4.811 1.00 84.56 93 LYS A O 1
ATOM 729 N N . ASN A 1 94 ? 21.732 -1.999 -6.717 1.00 84.44 94 ASN A N 1
ATOM 730 C CA . ASN A 1 94 ? 22.650 -1.259 -7.562 1.00 84.44 94 ASN A CA 1
ATOM 731 C C . ASN A 1 94 ? 22.197 0.198 -7.696 1.00 84.44 94 ASN A C 1
ATOM 733 O O . ASN A 1 94 ? 21.389 0.542 -8.549 1.00 84.44 94 ASN A O 1
ATOM 737 N N . LEU A 1 95 ? 22.800 1.096 -6.914 1.00 77.81 95 LEU A N 1
ATOM 738 C CA . LEU A 1 95 ? 22.485 2.533 -6.947 1.00 77.81 95 LEU A CA 1
ATOM 739 C C . LEU A 1 95 ? 22.747 3.217 -8.306 1.00 77.81 95 LEU A C 1
ATOM 741 O O . LEU A 1 95 ? 22.345 4.363 -8.503 1.00 77.81 95 LEU A O 1
ATOM 745 N N . ARG A 1 96 ? 23.452 2.558 -9.237 1.00 83.88 96 ARG A N 1
ATOM 746 C CA . ARG A 1 96 ? 23.665 3.056 -10.606 1.00 83.88 96 ARG A CA 1
ATOM 747 C C . ARG A 1 96 ? 22.598 2.574 -11.583 1.00 83.88 96 ARG A C 1
ATOM 749 O O . ARG A 1 96 ? 22.488 3.148 -12.667 1.00 83.88 96 ARG A O 1
ATOM 756 N N . ASP A 1 97 ? 21.840 1.545 -11.221 1.00 82.69 97 ASP A N 1
ATOM 757 C CA . ASP A 1 97 ? 20.737 1.055 -12.026 1.00 82.69 97 ASP A CA 1
ATOM 758 C C . ASP A 1 97 ? 19.556 2.023 -11.922 1.00 82.69 97 ASP A C 1
ATOM 760 O O . ASP A 1 97 ? 18.868 2.125 -10.909 1.00 82.69 97 ASP A O 1
ATOM 764 N N . ARG A 1 98 ? 19.324 2.762 -13.007 1.00 80.69 98 ARG A N 1
ATOM 765 C CA . ARG A 1 98 ? 18.209 3.707 -13.103 1.00 80.69 98 ARG A CA 1
ATOM 766 C C . ARG A 1 98 ? 16.891 3.033 -13.458 1.00 80.69 98 ARG A C 1
ATOM 768 O O . ARG A 1 98 ? 15.895 3.740 -13.595 1.00 80.69 98 ARG A O 1
ATOM 775 N N . THR A 1 99 ? 16.859 1.718 -13.668 1.00 83.81 99 THR A N 1
ATOM 776 C CA . THR A 1 99 ? 15.631 0.970 -13.968 1.00 83.81 99 THR A CA 1
ATOM 777 C C . THR A 1 99 ? 14.856 0.630 -12.697 1.00 83.81 99 THR A C 1
ATOM 779 O O . THR A 1 99 ? 13.631 0.763 -12.715 1.00 83.81 99 THR A O 1
ATOM 782 N N . ALA A 1 100 ? 15.538 0.410 -11.568 1.00 87.25 100 ALA A N 1
ATOM 783 C CA . ALA A 1 100 ? 14.896 0.302 -10.260 1.00 87.25 100 ALA A CA 1
ATOM 784 C C . ALA A 1 100 ? 14.138 1.602 -9.881 1.00 87.25 100 ALA A C 1
ATOM 786 O O . ALA A 1 100 ? 14.542 2.706 -10.278 1.00 87.25 100 ALA A O 1
ATOM 787 N N . PRO A 1 101 ? 13.008 1.505 -9.157 1.00 88.38 101 PRO A N 1
ATOM 788 C CA . PRO A 1 101 ? 12.241 2.667 -8.726 1.00 88.38 101 PRO A CA 1
ATOM 789 C C . PRO A 1 101 ? 12.974 3.451 -7.634 1.00 88.38 101 PRO A C 1
ATOM 791 O O . PRO A 1 101 ? 13.539 2.885 -6.702 1.00 88.38 101 PRO A O 1
ATOM 794 N N . HIS A 1 102 ? 12.911 4.778 -7.716 1.00 86.12 102 HIS A N 1
ATOM 795 C CA . HIS A 1 102 ? 13.434 5.701 -6.707 1.00 86.12 102 HIS A CA 1
ATOM 796 C C . HIS A 1 102 ? 12.439 6.845 -6.473 1.00 86.12 102 HIS A C 1
ATOM 798 O O . HIS A 1 102 ? 11.515 7.033 -7.254 1.00 86.12 102 HIS A O 1
ATOM 804 N N . ARG A 1 103 ? 12.588 7.623 -5.391 1.00 84.25 103 ARG A N 1
ATOM 805 C CA . ARG A 1 103 ? 11.771 8.839 -5.146 1.00 84.25 103 ARG A CA 1
ATOM 806 C C . ARG A 1 103 ? 10.249 8.603 -5.208 1.00 84.25 103 ARG A C 1
ATOM 808 O O . ARG A 1 103 ? 9.515 9.389 -5.807 1.00 84.25 103 ARG A O 1
ATOM 815 N N . SER A 1 104 ? 9.781 7.508 -4.612 1.00 85.19 104 SER A N 1
ATOM 816 C CA . SER A 1 104 ? 8.358 7.128 -4.607 1.00 85.19 104 SER A CA 1
ATOM 817 C C . SER A 1 104 ? 7.761 6.913 -6.009 1.00 85.19 104 SER A C 1
ATOM 819 O O . SER A 1 104 ? 6.565 7.108 -6.219 1.00 85.19 104 SER A O 1
ATOM 821 N N . GLU A 1 105 ? 8.581 6.509 -6.986 1.00 90.81 105 GLU A N 1
ATOM 822 C CA . GLU A 1 105 ? 8.121 6.008 -8.292 1.00 90.81 105 GLU A CA 1
ATOM 823 C C . GLU A 1 105 ? 7.333 4.698 -8.187 1.00 90.81 105 GLU A C 1
ATOM 825 O O . GLU A 1 105 ? 6.587 4.366 -9.105 1.00 90.81 105 GLU A O 1
ATOM 830 N N . LEU A 1 106 ? 7.511 3.962 -7.092 1.00 94.44 106 LEU A N 1
ATOM 831 C CA . LEU A 1 106 ? 6.731 2.792 -6.722 1.00 94.44 106 LEU A CA 1
ATOM 832 C C . LEU A 1 106 ? 6.489 2.855 -5.216 1.00 94.44 106 LEU A C 1
ATOM 834 O O . LEU A 1 106 ? 7.447 2.858 -4.444 1.00 94.44 106 LEU A O 1
ATOM 838 N N . ALA A 1 107 ? 5.233 2.996 -4.805 1.00 94.50 107 ALA A N 1
ATOM 839 C CA . ALA A 1 107 ? 4.880 3.159 -3.401 1.00 94.50 107 ALA A CA 1
ATOM 840 C C . ALA A 1 107 ? 3.414 2.807 -3.140 1.00 94.50 107 ALA A C 1
ATOM 842 O O . ALA A 1 107 ? 2.566 2.916 -4.028 1.00 94.50 107 ALA A O 1
ATOM 843 N N . PHE A 1 108 ? 3.116 2.492 -1.882 1.00 94.44 108 PHE A N 1
ATOM 844 C CA . PHE A 1 108 ? 1.784 2.680 -1.322 1.00 94.44 108 PHE A CA 1
ATOM 845 C C . PHE A 1 108 ? 1.859 3.637 -0.135 1.00 94.44 108 PHE A C 1
ATOM 847 O O . PHE A 1 108 ? 2.932 3.875 0.423 1.00 94.44 108 PHE A O 1
ATOM 854 N N . GLN A 1 109 ? 0.725 4.229 0.214 1.00 92.56 109 GLN A N 1
ATOM 855 C CA . GLN A 1 109 ? 0.590 5.138 1.341 1.00 92.56 109 GLN A CA 1
ATOM 856 C C . GLN A 1 109 ? -0.741 4.871 2.030 1.00 92.56 109 GLN A C 1
ATOM 858 O O . GLN A 1 109 ? -1.756 4.680 1.361 1.00 92.56 109 GLN A O 1
ATOM 863 N N . LEU A 1 110 ? -0.723 4.917 3.355 1.00 89.88 110 LEU A N 1
ATOM 864 C CA . LEU A 1 110 ? -1.918 4.976 4.183 1.00 89.88 110 LEU A CA 1
ATOM 865 C C . LEU A 1 110 ? -2.133 6.436 4.575 1.00 89.88 110 LEU A C 1
ATOM 867 O O . LEU A 1 110 ? -1.181 7.106 4.985 1.00 89.88 110 LEU A O 1
ATOM 871 N N . LYS A 1 111 ? -3.350 6.945 4.408 1.00 88.94 111 LYS A N 1
ATOM 872 C CA . LYS A 1 111 ? -3.719 8.296 4.834 1.00 88.94 111 LYS A CA 1
ATOM 873 C C . LYS A 1 111 ? -4.982 8.224 5.668 1.00 88.94 111 LYS A C 1
ATOM 875 O O . LYS A 1 111 ? -5.997 7.750 5.172 1.00 88.94 111 LYS A O 1
ATOM 880 N N . LEU A 1 112 ? -4.894 8.704 6.899 1.00 87.62 112 LEU A N 1
ATOM 881 C CA . LEU A 1 112 ? -6.055 8.912 7.753 1.00 87.62 112 LEU A CA 1
ATOM 882 C C . LEU A 1 112 ? -6.620 10.297 7.465 1.00 87.62 112 LEU A C 1
ATOM 884 O O . LEU A 1 112 ? -5.853 11.238 7.234 1.00 87.62 112 LEU A O 1
ATOM 888 N N . GLY A 1 113 ? -7.937 10.404 7.452 1.00 81.81 113 GLY A N 1
ATOM 889 C CA . GLY A 1 113 ? -8.628 11.666 7.266 1.00 81.81 113 GLY A CA 1
ATOM 890 C C . GLY A 1 113 ? -10.035 11.614 7.831 1.00 81.81 113 GLY A C 1
ATOM 891 O O . GLY A 1 113 ? -10.533 10.555 8.205 1.00 81.81 113 GLY A O 1
ATOM 892 N N . ASP A 1 114 ? -10.643 12.786 7.884 1.00 73.81 114 ASP A N 1
ATOM 893 C CA . ASP A 1 114 ? -12.073 12.942 8.079 1.00 73.81 114 ASP A CA 1
ATOM 894 C C . ASP A 1 114 ? -12.598 13.614 6.812 1.00 73.81 114 ASP A C 1
ATOM 896 O O . ASP A 1 114 ? -12.319 14.796 6.575 1.00 73.81 114 ASP A O 1
ATOM 900 N N . VAL A 1 115 ? -13.231 12.855 5.915 1.00 61.09 115 VAL A N 1
ATOM 901 C CA . VAL A 1 115 ? -14.002 13.473 4.840 1.00 61.09 115 VAL A CA 1
ATOM 902 C C . VAL A 1 115 ? -15.371 13.766 5.416 1.00 61.09 115 VAL A C 1
ATOM 904 O O . VAL A 1 115 ? -16.293 12.955 5.366 1.00 61.09 115 VAL A O 1
ATOM 907 N N . ILE A 1 116 ? -15.505 14.984 5.930 1.00 54.28 116 ILE A N 1
ATOM 908 C CA . ILE A 1 116 ? -16.813 15.563 6.191 1.00 54.28 116 ILE A CA 1
ATOM 909 C C . ILE A 1 116 ? -17.487 15.683 4.821 1.00 54.28 116 ILE A C 1
ATOM 911 O O . ILE A 1 116 ? -17.132 16.540 4.009 1.00 54.28 116 ILE A O 1
ATOM 915 N N . MET A 1 117 ? -18.419 14.779 4.518 1.00 45.34 117 MET A N 1
ATOM 916 C CA . MET A 1 117 ? -19.356 14.995 3.425 1.00 45.34 117 MET A CA 1
ATOM 917 C C . MET A 1 117 ? -20.202 16.201 3.830 1.00 45.34 117 MET A C 1
ATOM 919 O O . MET A 1 117 ? -21.130 16.066 4.622 1.00 45.34 117 MET A O 1
ATOM 923 N N . GLU A 1 118 ? -19.826 17.392 3.365 1.00 46.12 118 GLU A N 1
ATOM 924 C CA . GLU A 1 118 ? -20.586 18.623 3.577 1.00 46.12 118 GLU A CA 1
ATOM 925 C C . GLU A 1 118 ? -21.976 18.496 2.917 1.00 46.12 118 GLU A C 1
ATOM 927 O O . GLU A 1 118 ? -22.203 18.944 1.798 1.00 46.12 118 GLU A O 1
ATOM 932 N N . GLU A 1 119 ? -22.934 17.906 3.630 1.00 46.88 119 GLU A N 1
ATOM 933 C CA . GLU A 1 119 ? -24.333 18.344 3.612 1.00 46.88 119 GLU A CA 1
ATOM 934 C C . GLU A 1 119 ? -24.577 19.316 4.776 1.00 46.88 119 GLU A C 1
ATOM 936 O O . GLU A 1 119 ? -25.579 19.260 5.478 1.00 46.88 119 GLU A O 1
ATOM 941 N N . GLU A 1 120 ? -23.655 20.245 4.997 1.00 45.84 120 GLU A N 1
ATOM 942 C CA . GLU A 1 120 ? -23.966 21.462 5.732 1.00 45.84 12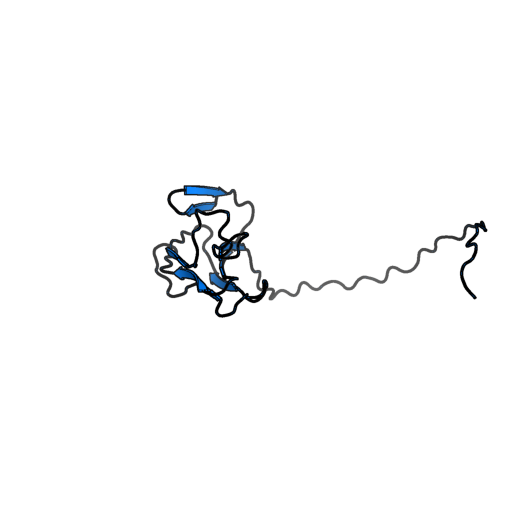0 GLU A CA 1
ATOM 943 C C . GLU A 1 120 ? -23.217 22.592 5.037 1.00 45.84 120 GLU A C 1
ATOM 945 O O . GLU A 1 120 ? -22.063 22.897 5.330 1.00 45.84 120 GLU A O 1
ATOM 950 N N . LEU A 1 121 ? -23.875 23.173 4.030 1.00 44.34 121 LEU A N 1
ATOM 951 C CA . LEU A 1 121 ? -23.510 24.483 3.513 1.00 44.34 121 LEU A CA 1
ATOM 952 C C . LEU A 1 121 ? -23.601 25.449 4.694 1.00 44.34 121 LEU A C 1
ATOM 954 O O . LEU A 1 121 ? -24.666 26.002 4.965 1.00 44.34 121 LEU A O 1
ATOM 958 N N . ALA A 1 122 ? -22.500 25.622 5.418 1.00 44.09 122 ALA A N 1
ATOM 959 C CA . ALA A 1 122 ? -22.356 26.729 6.335 1.00 44.09 122 ALA A CA 1
ATOM 960 C C . ALA A 1 122 ? -22.617 27.995 5.511 1.00 44.09 122 ALA A C 1
ATOM 962 O O . ALA A 1 122 ? -21.847 28.318 4.603 1.00 44.09 122 ALA A O 1
ATOM 963 N N . GLU A 1 123 ? -23.748 28.658 5.771 1.00 43.75 123 GLU A N 1
ATOM 964 C CA . GLU A 1 123 ? -24.072 29.968 5.218 1.00 43.75 123 GLU A CA 1
ATOM 965 C C . GLU A 1 123 ? -22.872 30.876 5.478 1.00 43.75 123 GLU A C 1
ATOM 967 O O . GLU A 1 123 ? -22.626 31.306 6.604 1.00 43.75 123 GLU A O 1
ATOM 972 N N . VAL A 1 124 ? -22.082 31.130 4.438 1.00 52.88 124 VAL A N 1
ATOM 973 C CA . VAL A 1 124 ? -21.044 32.152 4.471 1.00 52.88 124 VAL A CA 1
ATOM 974 C C . VAL A 1 124 ? -21.793 33.482 4.523 1.00 52.88 124 VAL A C 1
ATOM 976 O O . VAL A 1 124 ? -22.439 33.828 3.531 1.00 52.88 124 VAL A O 1
ATOM 979 N N . PRO A 1 125 ? -21.763 34.243 5.635 1.00 43.25 125 PRO A N 1
ATOM 980 C CA . PRO A 1 125 ? -22.388 35.551 5.636 1.00 43.25 125 PRO A CA 1
ATOM 981 C C . PRO A 1 125 ? -21.615 36.429 4.651 1.00 43.25 125 PRO A C 1
ATOM 983 O O . PRO A 1 125 ? -20.390 36.555 4.747 1.00 43.25 125 PRO A O 1
ATOM 986 N N . GLU A 1 126 ? -22.322 36.997 3.674 1.00 50.91 126 GLU A N 1
ATOM 987 C CA . GLU A 1 126 ? -21.702 37.867 2.679 1.00 50.91 126 GLU A CA 1
ATOM 988 C C . GLU A 1 126 ? -20.932 39.004 3.370 1.00 50.91 126 GLU A C 1
ATOM 990 O O . GLU A 1 126 ? -21.415 39.573 4.358 1.00 50.91 126 GLU A O 1
ATOM 995 N N . PRO A 1 127 ? -19.727 39.357 2.884 1.00 38.75 127 PRO A N 1
ATOM 996 C CA . PRO A 1 127 ? -18.960 40.434 3.478 1.00 38.75 127 PRO A CA 1
ATOM 997 C C . PRO A 1 127 ? -19.756 41.736 3.376 1.00 38.75 127 PRO A C 1
ATOM 999 O O . PRO A 1 127 ? -20.001 42.261 2.291 1.00 38.75 127 PRO A O 1
ATOM 1002 N N . ILE A 1 128 ? -20.130 42.276 4.536 1.00 49.12 128 ILE A N 1
ATOM 1003 C CA . ILE A 1 128 ? -20.699 43.614 4.656 1.00 49.12 128 ILE A CA 1
ATOM 1004 C C . ILE A 1 128 ? -19.667 44.586 4.077 1.00 49.12 128 ILE A C 1
ATOM 1006 O O . ILE A 1 128 ? -18.557 44.711 4.595 1.00 49.12 128 ILE A O 1
ATOM 1010 N N . SER A 1 129 ? -20.037 45.249 2.985 1.00 46.91 129 SER A N 1
ATOM 1011 C CA . SER A 1 129 ? -19.274 46.270 2.272 1.00 46.91 129 SER A CA 1
ATOM 1012 C C . SER A 1 129 ? -18.566 47.251 3.215 1.00 46.91 129 SER A C 1
ATOM 1014 O O . SER A 1 129 ? -19.149 48.247 3.648 1.00 46.91 129 SER A O 1
ATOM 1016 N N . MET A 1 130 ? -17.284 47.022 3.510 1.00 42.03 130 MET A N 1
ATOM 1017 C CA . MET A 1 130 ? -16.457 48.015 4.192 1.00 42.03 130 MET A CA 1
ATOM 1018 C C . MET A 1 130 ? -16.005 49.070 3.183 1.00 42.03 130 MET A C 1
ATOM 1020 O O . MET A 1 130 ? -15.062 48.890 2.415 1.00 42.03 130 MET A O 1
ATOM 1024 N N . SER A 1 131 ? -16.733 50.184 3.186 1.00 44.03 131 SER A N 1
ATOM 1025 C CA . SER A 1 131 ? -16.408 51.399 2.448 1.00 44.03 131 SER A CA 1
ATOM 1026 C C . SER A 1 131 ? -15.177 52.106 3.028 1.00 44.03 131 SER A C 1
ATOM 1028 O O . SER A 1 131 ? -15.063 52.285 4.234 1.00 44.03 131 SER A O 1
ATOM 1030 N N . MET A 1 132 ? -14.308 52.540 2.110 1.00 46.91 132 MET A N 1
ATOM 1031 C CA . MET A 1 132 ? -13.406 53.700 2.141 1.00 46.91 132 MET A CA 1
ATOM 1032 C C . MET A 1 132 ? -12.721 54.090 3.462 1.00 46.91 132 MET A C 1
ATOM 1034 O O . MET A 1 132 ? -13.290 54.799 4.285 1.00 46.91 132 MET A O 1
ATOM 1038 N N . PHE A 1 133 ? -11.407 53.852 3.521 1.00 42.06 133 PHE A N 1
ATOM 1039 C CA . PHE A 1 133 ? -10.481 54.804 4.139 1.00 42.06 133 PHE A CA 1
ATOM 1040 C C . PHE A 1 133 ? -9.374 55.182 3.150 1.00 42.06 133 PHE A C 1
ATOM 1042 O O . PHE A 1 133 ? -8.540 54.377 2.746 1.00 42.06 133 PHE A O 1
ATOM 1049 N N . SER A 1 134 ? -9.427 56.443 2.737 1.00 44.06 134 SER A N 1
ATOM 1050 C CA . SER A 1 134 ? -8.467 57.165 1.911 1.00 44.06 134 SER A CA 1
ATOM 1051 C C . SER A 1 134 ? -7.157 57.431 2.658 1.00 44.06 134 SER A C 1
ATOM 1053 O O . SER A 1 134 ? -7.171 58.053 3.718 1.00 44.06 134 SER A O 1
ATOM 1055 N N . VAL A 1 135 ? -6.028 57.056 2.058 1.00 48.09 135 VAL A N 1
ATOM 1056 C CA . VAL A 1 135 ? -4.665 57.475 2.435 1.00 48.09 135 VAL A CA 1
ATOM 1057 C C . VAL A 1 135 ? -3.896 57.596 1.114 1.00 48.09 135 VAL A C 1
ATOM 1059 O O . VAL A 1 135 ? -3.950 56.672 0.315 1.00 48.09 135 VAL A O 1
ATOM 1062 N N . GLY A 1 136 ? -3.191 58.651 0.720 1.00 40.12 136 GLY A N 1
ATOM 1063 C CA . GLY A 1 136 ? -2.736 59.901 1.320 1.00 40.12 136 GLY A CA 1
ATOM 1064 C C . GLY A 1 136 ? -1.550 60.335 0.439 1.00 40.12 136 GLY A C 1
ATOM 1065 O O . GLY A 1 136 ? -0.622 59.556 0.245 1.00 40.12 136 GLY A O 1
ATOM 1066 N N . VAL A 1 137 ? -1.617 61.508 -0.194 1.00 43.34 137 VAL A N 1
ATOM 1067 C CA . VAL A 1 137 ? -0.614 61.995 -1.164 1.00 43.34 137 VAL A CA 1
ATOM 1068 C C . VAL A 1 137 ? 0.655 62.475 -0.449 1.00 43.34 137 VAL A C 1
ATOM 1070 O O . VAL A 1 137 ? 0.549 63.349 0.401 1.00 43.34 137 VAL A O 1
ATOM 1073 N N . MET A 1 138 ? 1.828 61.971 -0.857 1.00 44.09 138 MET A N 1
ATOM 1074 C CA . MET A 1 138 ? 3.195 62.533 -0.709 1.00 44.09 138 MET A CA 1
ATOM 1075 C C . MET A 1 138 ? 4.122 61.656 -1.586 1.00 44.09 138 MET A C 1
ATOM 1077 O O . MET A 1 138 ? 4.040 60.441 -1.489 1.00 44.09 138 MET A O 1
ATOM 1081 N N . GLY A 1 139 ? 5.008 62.085 -2.488 1.00 34.09 139 GLY A N 1
ATOM 1082 C CA . GLY A 1 139 ? 5.535 63.387 -2.886 1.00 34.09 139 GLY A CA 1
ATOM 1083 C C . GLY A 1 139 ? 7.037 63.237 -3.214 1.00 34.09 139 GLY A C 1
ATOM 1084 O O . GLY A 1 139 ? 7.810 63.074 -2.283 1.00 34.09 139 GLY A O 1
ATOM 1085 N N . LEU A 1 140 ? 7.416 63.364 -4.504 1.00 42.25 140 LEU A N 1
ATOM 1086 C CA . LEU A 1 140 ? 8.771 63.661 -5.055 1.00 42.25 140 LEU A CA 1
ATOM 1087 C C . LEU A 1 140 ? 9.859 62.558 -4.859 1.00 42.25 140 LEU A C 1
ATOM 1089 O O . LEU A 1 140 ? 9.848 61.842 -3.877 1.00 42.25 140 LEU A O 1
ATOM 1093 N N . ALA A 1 141 ? 10.843 62.297 -5.732 1.00 44.47 141 ALA A N 1
ATOM 1094 C CA . ALA A 1 141 ? 11.539 63.120 -6.716 1.00 44.47 141 ALA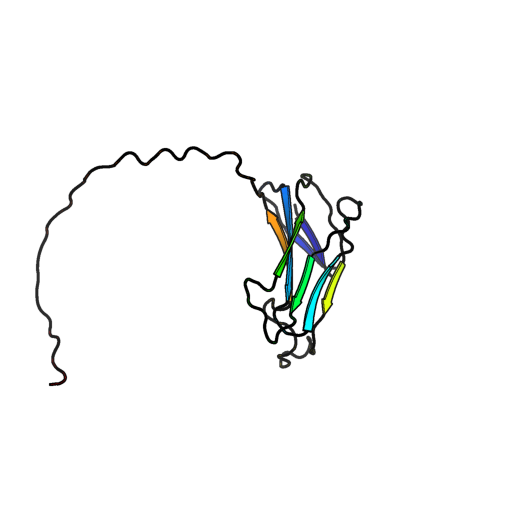 A CA 1
ATOM 1095 C C . ALA A 1 141 ? 12.196 62.273 -7.839 1.00 44.47 141 ALA A C 1
ATOM 1097 O O . ALA A 1 141 ? 12.326 61.055 -7.760 1.00 44.47 141 ALA A O 1
ATOM 1098 N N . MET A 1 142 ? 12.597 62.981 -8.894 1.00 41.28 142 MET A N 1
ATOM 1099 C CA . MET A 1 142 ? 13.039 62.517 -10.210 1.00 41.28 142 MET A CA 1
ATOM 1100 C C . MET A 1 142 ? 14.493 62.007 -10.304 1.00 41.28 142 MET A C 1
ATOM 1102 O O . MET A 1 142 ? 15.369 62.421 -9.553 1.00 41.28 142 MET A O 1
ATOM 1106 N N . SER A 1 143 ? 14.734 61.318 -11.430 1.00 35.88 143 SER A N 1
ATOM 1107 C CA . SER A 1 143 ? 15.940 61.335 -12.287 1.00 35.88 143 SER A CA 1
ATOM 1108 C C . SER A 1 143 ? 17.072 60.337 -12.006 1.00 35.88 143 SER A C 1
ATOM 1110 O O . SER A 1 143 ? 17.631 60.271 -10.919 1.00 35.88 143 SER A O 1
ATOM 1112 N N . GLY A 1 144 ? 17.447 59.583 -13.050 1.00 38.88 144 GLY A N 1
ATOM 1113 C CA . GLY A 1 144 ? 18.585 58.663 -12.998 1.00 38.88 144 GLY A CA 1
ATOM 1114 C C . GLY A 1 144 ? 18.741 57.726 -14.199 1.00 38.88 144 GLY A C 1
ATOM 1115 O O . GLY A 1 144 ? 18.711 56.518 -14.033 1.00 38.88 144 GLY A O 1
ATOM 1116 N N . LEU A 1 145 ? 18.925 58.295 -15.397 1.00 41.81 145 LEU A N 1
ATOM 1117 C CA . LEU A 1 145 ? 19.734 57.744 -16.502 1.00 41.81 145 LEU A CA 1
ATOM 1118 C C . LEU A 1 145 ? 19.505 56.277 -16.934 1.00 41.81 145 LEU A C 1
ATOM 1120 O O . LEU A 1 145 ? 20.224 55.369 -16.522 1.00 41.81 145 LEU A O 1
ATOM 1124 N N . ARG A 1 146 ? 18.667 56.072 -17.960 1.00 38.75 146 ARG A N 1
ATOM 1125 C CA . ARG A 1 146 ? 18.884 54.975 -18.920 1.00 38.75 146 ARG A CA 1
ATOM 1126 C C . ARG A 1 146 ? 19.595 55.532 -20.149 1.00 38.75 146 ARG A C 1
ATOM 1128 O O . ARG A 1 146 ? 18.988 56.066 -21.071 1.00 38.75 146 ARG A O 1
ATOM 1135 N N . ARG A 1 147 ? 20.924 55.460 -20.101 1.00 46.34 147 ARG A N 1
ATOM 1136 C CA . ARG A 1 147 ? 21.819 55.754 -21.218 1.00 46.34 147 ARG A CA 1
ATOM 1137 C C . ARG A 1 147 ? 21.736 54.593 -22.217 1.00 46.34 147 ARG A C 1
ATOM 1139 O O . ARG A 1 147 ? 21.969 53.455 -21.834 1.00 46.34 147 ARG A O 1
ATOM 1146 N N . GLN A 1 148 ? 21.371 54.941 -23.451 1.00 42.97 148 GLN A N 1
ATOM 1147 C CA . GLN A 1 148 ? 21.692 54.316 -24.742 1.00 42.97 148 GLN A CA 1
ATOM 1148 C C . GLN A 1 148 ? 21.791 52.784 -24.837 1.00 42.97 148 GLN A C 1
ATOM 1150 O O . GLN A 1 148 ? 22.723 52.187 -24.308 1.00 42.97 148 GLN A O 1
ATOM 1155 N N . GLN A 1 149 ? 20.998 52.208 -25.752 1.00 38.81 149 GLN A N 1
ATOM 1156 C CA . GLN A 1 149 ? 21.575 51.539 -26.926 1.00 38.81 149 GLN A CA 1
ATOM 1157 C C . GLN A 1 149 ? 20.540 51.252 -28.034 1.00 38.81 149 GLN A C 1
ATOM 1159 O O . GLN A 1 149 ? 19.504 50.650 -27.769 1.00 38.81 149 GLN A O 1
ATOM 1164 N N . LYS A 1 150 ? 20.963 51.584 -29.267 1.00 34.47 150 LYS A N 1
ATOM 1165 C CA . LYS A 1 150 ? 20.549 51.096 -30.602 1.00 34.47 150 LYS A CA 1
ATOM 1166 C C . LYS A 1 150 ? 19.415 51.833 -31.328 1.00 34.47 150 LYS A C 1
ATOM 1168 O O . LYS A 1 150 ? 18.259 51.764 -30.927 1.00 34.47 150 LYS A O 1
ATOM 1173 N N . GLY A 1 151 ? 19.800 52.444 -32.453 1.00 34.75 151 GLY A N 1
ATOM 1174 C CA . GLY A 1 151 ? 18.955 53.078 -33.463 1.00 34.75 151 GLY A CA 1
ATOM 1175 C C . GLY A 1 151 ? 19.622 54.322 -34.006 1.00 34.75 151 GLY A C 1
ATOM 1176 O O . GLY A 1 151 ? 19.105 55.406 -33.679 1.00 34.75 151 GLY A O 1
#

Foldseek 3Di:
DDWDDDPNDIDDDDDPDDFFKKKKKWFAFAAFKKKKWAQKAKQNRTDHDIWMFHDNDRTDDPPRRMGIDMDGRDDSDMDIDTDMDIDFDDDPVDPPTPRDDDPPNGDIDMDTHHPPPPPDPPPPPPPDDDDDDDDDDDDDDDDDDPDDDDD

Secondary structure (DSSP, 8-state):
-EEEEETTEEEEE---S---EEEEEEEE-BTT-EEEEEEEEETTEE----EEEE--SSB--TTTSEEEEEE-S--SS--EEEEEEEE-SS-TT-TT-SSS--TTSEEEEEEEE--------------------------------------